Protein AF-A0A948WBG9-F1 (afdb_monomer_lite)

Sequence (35 aa):
MSRKYFGTDGVRGRVGQYPITPDFVLRLGYAAGRV

Foldseek 3Di:
DDDDQQDPVGGDDDCPDPPNDPVNVVVVVVVVPDD

Radius of gyration: 10.41 Å; chains: 1; bounding box: 27×19×21 Å

Secondary structure (DSSP, 8-state):
------BTTBS---TTSTTSSHHHHHHHHHHHH--

Structure (mmCIF, N/CA/C/O backbone):
data_AF-A0A948WBG9-F1
#
_entry.id   AF-A0A948WBG9-F1
#
loop_
_atom_site.group_PDB
_atom_site.id
_atom_site.type_symbol
_atom_site.label_atom_id
_atom_site.label_alt_id
_atom_site.label_comp_id
_atom_site.label_asym_id
_atom_site.label_entity_id
_atom_site.label_seq_id
_atom_site.pdbx_PDB_ins_code
_atom_site.Cartn_x
_atom_site.Cartn_y
_atom_site.Cartn_z
_atom_site.occupancy
_atom_site.B_iso_or_equiv
_atom_site.auth_seq_id
_atom_site.auth_comp_id
_atom_site.auth_asym_id
_atom_site.auth_atom_id
_atom_site.pdbx_PDB_model_num
ATOM 1 N N . MET A 1 1 ? -18.056 -12.651 -0.932 1.00 58.12 1 MET A N 1
ATOM 2 C CA . MET A 1 1 ? -17.878 -11.274 -1.446 1.00 58.12 1 MET A CA 1
ATOM 3 C C . MET A 1 1 ? -16.380 -10.988 -1.451 1.00 58.12 1 MET A C 1
ATOM 5 O O . MET A 1 1 ? -15.783 -11.002 -0.381 1.00 58.12 1 MET A O 1
ATOM 9 N N . SER A 1 2 ? -15.734 -10.881 -2.615 1.00 66.88 2 SER A N 1
ATOM 10 C CA . SER A 1 2 ? -14.293 -10.595 -2.667 1.00 66.88 2 SER A CA 1
ATOM 11 C C . SER A 1 2 ? -14.033 -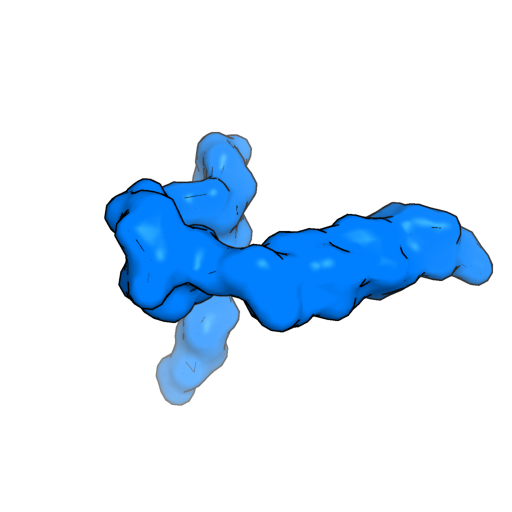9.177 -2.154 1.00 66.88 2 SER A C 1
ATOM 13 O O . SER A 1 2 ? -14.770 -8.242 -2.470 1.00 66.88 2 SER A O 1
ATOM 15 N N . ARG A 1 3 ? -13.012 -9.011 -1.308 1.00 73.56 3 ARG A N 1
ATOM 16 C CA . ARG A 1 3 ? -12.603 -7.689 -0.820 1.00 73.56 3 ARG A CA 1
ATOM 17 C C . ARG A 1 3 ? -12.073 -6.874 -2.003 1.00 73.56 3 ARG A C 1
ATOM 19 O O . ARG A 1 3 ? -11.103 -7.274 -2.641 1.00 73.56 3 ARG A O 1
ATOM 26 N N . LYS A 1 4 ? -12.725 -5.748 -2.305 1.00 82.88 4 LYS A N 1
ATOM 27 C CA . LYS A 1 4 ? -12.378 -4.874 -3.432 1.00 82.88 4 LYS A CA 1
ATOM 28 C C . LYS A 1 4 ? -11.511 -3.717 -2.931 1.00 82.88 4 LYS A C 1
ATOM 30 O O . LYS A 1 4 ? -12.029 -2.698 -2.493 1.00 82.88 4 LYS A O 1
ATOM 35 N N . TYR A 1 5 ? -10.194 -3.914 -2.940 1.00 88.81 5 TYR A N 1
ATOM 36 C CA . TYR A 1 5 ? -9.232 -2.896 -2.495 1.00 88.81 5 TYR A CA 1
ATOM 37 C C . TYR A 1 5 ? -8.877 -1.892 -3.586 1.00 88.81 5 TYR A C 1
ATOM 39 O O . TYR A 1 5 ? -8.692 -0.717 -3.293 1.00 88.81 5 TYR A O 1
ATOM 47 N N . PHE A 1 6 ? -8.796 -2.355 -4.832 1.00 93.31 6 PHE A N 1
ATOM 48 C CA . PHE A 1 6 ? -8.380 -1.545 -5.968 1.00 93.31 6 PHE A CA 1
ATOM 49 C C . PHE A 1 6 ? -9.598 -1.071 -6.761 1.00 93.31 6 PHE A C 1
ATOM 51 O O . PHE A 1 6 ? -10.361 -1.882 -7.295 1.00 93.31 6 PHE A O 1
ATOM 58 N N . GLY A 1 7 ? -9.783 0.248 -6.810 1.00 90.31 7 GLY A N 1
ATOM 59 C CA . GLY A 1 7 ? -10.626 0.923 -7.795 1.00 90.31 7 GLY A CA 1
ATOM 60 C C . GLY A 1 7 ? -9.785 1.506 -8.934 1.00 90.31 7 GLY A C 1
ATOM 61 O O . GLY A 1 7 ? -8.592 1.229 -9.032 1.00 90.31 7 GLY A O 1
ATOM 62 N N . THR A 1 8 ? -10.395 2.361 -9.759 1.00 94.25 8 THR A N 1
ATOM 63 C CA . THR A 1 8 ? -9.701 3.093 -10.838 1.00 94.25 8 THR A CA 1
ATOM 64 C C . THR A 1 8 ? -8.495 3.872 -10.321 1.00 94.25 8 THR A C 1
ATOM 66 O O . THR A 1 8 ? -7.439 3.879 -10.939 1.00 94.25 8 THR A O 1
ATOM 69 N N . ASP A 1 9 ? -8.643 4.460 -9.137 1.00 92.56 9 ASP A N 1
ATOM 70 C CA . ASP A 1 9 ? -7.626 5.292 -8.501 1.00 92.56 9 ASP A CA 1
ATOM 71 C C . ASP A 1 9 ? -6.827 4.539 -7.421 1.00 92.56 9 ASP A C 1
ATOM 73 O O . ASP A 1 9 ? -6.299 5.143 -6.485 1.00 92.56 9 ASP A O 1
ATOM 77 N N . GLY A 1 10 ? -6.799 3.206 -7.496 1.00 93.12 10 GLY A N 1
ATOM 78 C CA . GLY A 1 10 ? -6.121 2.356 -6.522 1.00 93.12 10 GLY A CA 1
ATOM 79 C C . GLY A 1 10 ? -6.877 2.217 -5.197 1.00 93.12 10 GLY A C 1
ATOM 80 O O . GLY A 1 10 ? -8.106 2.108 -5.174 1.00 93.12 10 GLY A O 1
ATOM 81 N N . VAL A 1 11 ? -6.124 2.154 -4.095 1.00 94.69 11 VAL A N 1
ATOM 82 C CA . VAL A 1 11 ? -6.643 1.951 -2.733 1.00 94.69 11 VAL A CA 1
ATOM 83 C C . VAL A 1 11 ? -6.880 3.306 -2.059 1.00 94.69 11 VAL A C 1
ATOM 85 O O . VAL A 1 11 ? -5.957 4.109 -1.951 1.00 94.69 11 VAL A O 1
ATOM 88 N N . ARG A 1 12 ? -8.103 3.564 -1.574 1.00 93.81 12 ARG A N 1
ATOM 89 C CA . ARG A 1 12 ? -8.493 4.832 -0.922 1.00 93.81 12 ARG A CA 1
ATOM 90 C C . ARG A 1 12 ? -9.117 4.613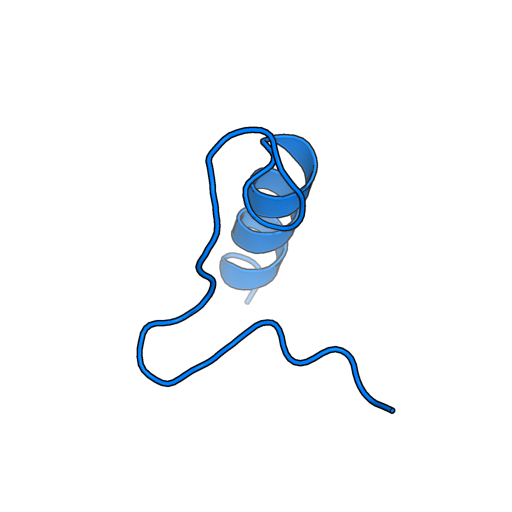 0.458 1.00 93.81 12 ARG A C 1
ATOM 92 O O . ARG A 1 12 ? -9.715 3.573 0.719 1.00 93.81 12 ARG A O 1
ATOM 99 N N . GLY A 1 13 ? -9.002 5.615 1.327 1.00 93.31 13 GLY A N 1
ATOM 100 C CA . GLY A 1 13 ? -9.558 5.619 2.683 1.00 93.31 13 GLY A CA 1
ATOM 101 C C . GLY A 1 13 ? -8.956 6.732 3.543 1.00 93.31 13 GLY A C 1
ATOM 102 O O . GLY A 1 13 ? -8.168 7.542 3.057 1.00 93.31 13 GLY A O 1
ATOM 103 N N . ARG A 1 14 ? -9.324 6.782 4.827 1.00 97.12 14 ARG A N 1
ATOM 104 C CA . ARG A 1 14 ? -8.736 7.726 5.790 1.00 97.12 14 ARG A CA 1
ATOM 105 C C . ARG A 1 14 ? -7.459 7.146 6.386 1.00 97.12 14 ARG A C 1
ATOM 107 O O . ARG A 1 14 ? -7.438 5.974 6.747 1.00 97.12 14 ARG A O 1
ATOM 114 N N . VAL A 1 15 ? -6.429 7.974 6.546 1.00 96.69 15 VAL A N 1
ATOM 115 C CA . VAL A 1 15 ? -5.171 7.571 7.194 1.00 96.69 15 VAL A CA 1
ATOM 116 C C . VAL A 1 15 ? -5.446 7.014 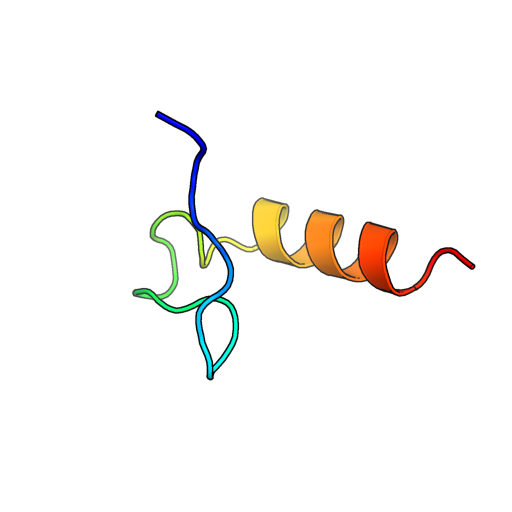8.592 1.00 96.69 15 VAL A C 1
ATOM 118 O O . VAL A 1 15 ? -6.210 7.594 9.360 1.00 96.69 15 VAL A O 1
ATOM 121 N N . GLY A 1 16 ? -4.844 5.867 8.904 1.00 96.75 16 GLY A N 1
ATOM 122 C CA . GLY A 1 16 ? -5.040 5.155 10.167 1.00 96.75 16 GLY A CA 1
ATOM 123 C C . GLY A 1 16 ? -6.272 4.244 10.193 1.00 96.75 16 GLY A C 1
ATOM 124 O O . GLY A 1 16 ? -6.409 3.450 11.119 1.00 96.75 16 GLY A O 1
ATOM 125 N N . GLN A 1 17 ? -7.137 4.293 9.174 1.00 97.25 17 GLN A N 1
ATOM 126 C CA . GLN A 1 17 ? -8.249 3.358 9.005 1.00 97.25 17 GLN A CA 1
ATOM 127 C C . GLN A 1 17 ? -7.927 2.355 7.908 1.00 97.25 17 GLN A C 1
ATOM 129 O O . GLN A 1 17 ? -7.418 2.719 6.852 1.00 97.25 17 GLN A O 1
ATOM 134 N N . TYR A 1 18 ? -8.256 1.085 8.129 1.00 93.88 18 TYR A N 1
ATOM 135 C CA . TYR A 1 18 ? -8.073 0.055 7.114 1.00 93.88 18 TYR A CA 1
ATOM 136 C C . TYR A 1 18 ? -8.846 0.404 5.823 1.00 93.88 18 TYR A C 1
ATOM 138 O O . TYR A 1 18 ? -10.032 0.725 5.920 1.00 93.88 18 TYR A O 1
ATOM 146 N N . PRO A 1 19 ? -8.234 0.326 4.620 1.00 93.62 19 PRO A N 1
ATOM 147 C CA . PRO A 1 19 ? -6.898 -0.210 4.311 1.00 93.62 19 PRO A CA 1
ATOM 148 C C . PRO A 1 19 ? -5.724 0.800 4.322 1.00 93.62 19 PRO A C 1
ATOM 150 O O . PRO A 1 19 ? -4.604 0.418 4.015 1.00 93.62 19 PRO A O 1
ATOM 153 N N . ILE A 1 20 ? -5.908 2.070 4.684 1.00 96.69 20 ILE A N 1
ATOM 154 C CA . ILE A 1 20 ? -4.832 3.084 4.732 1.00 96.69 20 ILE A CA 1
ATOM 155 C C . ILE A 1 20 ? -4.112 3.054 6.093 1.00 96.69 20 ILE A C 1
ATOM 157 O O . ILE A 1 20 ? -4.052 4.042 6.830 1.00 96.69 20 ILE A O 1
ATOM 161 N N . THR A 1 21 ? -3.570 1.886 6.446 1.00 97.69 21 THR A N 1
ATOM 162 C CA . THR A 1 21 ? -2.726 1.690 7.636 1.00 97.69 21 THR A CA 1
ATOM 163 C C . THR A 1 21 ? -1.274 1.414 7.237 1.00 97.69 21 THR A C 1
ATOM 165 O O . THR A 1 21 ? -1.040 0.826 6.178 1.00 97.69 21 THR A O 1
ATOM 168 N N . PRO A 1 22 ? -0.283 1.781 8.076 1.00 97.88 22 PRO A N 1
ATOM 169 C CA . PRO A 1 22 ? 1.126 1.531 7.769 1.00 97.88 22 PRO A CA 1
ATOM 170 C C . PRO A 1 22 ? 1.446 0.058 7.471 1.00 97.88 22 PRO A C 1
ATOM 172 O O . PRO A 1 22 ? 2.100 -0.225 6.474 1.00 97.88 22 PRO A O 1
ATOM 175 N N . ASP A 1 23 ? 0.936 -0.884 8.276 1.00 97.75 23 ASP A N 1
ATOM 176 C CA . ASP A 1 23 ? 1.155 -2.328 8.065 1.00 97.75 23 ASP A CA 1
ATOM 177 C C . ASP A 1 23 ? 0.596 -2.809 6.716 1.00 97.75 23 ASP A C 1
ATOM 179 O O . ASP A 1 23 ? 1.274 -3.533 5.986 1.00 97.75 23 ASP A O 1
ATOM 183 N N . PHE A 1 24 ? -0.607 -2.362 6.340 1.00 96.31 24 PHE A N 1
ATOM 184 C CA . PHE A 1 24 ?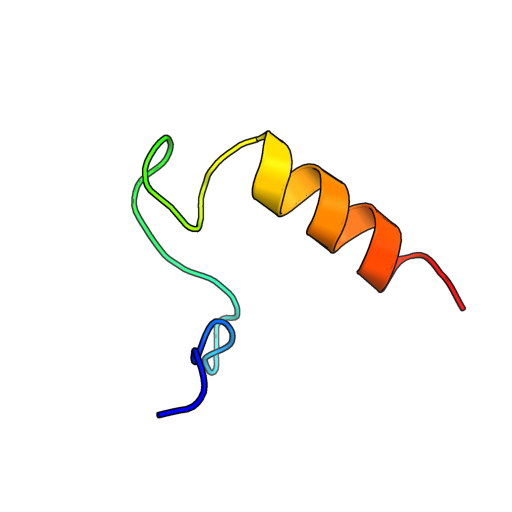 -1.197 -2.742 5.060 1.00 96.31 24 PHE A CA 1
ATOM 185 C C . PHE A 1 24 ? -0.382 -2.200 3.883 1.00 96.31 24 PHE A C 1
ATOM 187 O O . PHE A 1 24 ? -0.057 -2.952 2.965 1.00 96.31 24 PHE A O 1
ATOM 194 N N . VAL A 1 25 ? -0.031 -0.910 3.912 1.00 96.31 25 VAL A N 1
ATOM 195 C CA . VAL A 1 25 ? 0.702 -0.261 2.816 1.00 96.31 25 VAL A CA 1
ATOM 196 C C . VAL A 1 25 ? 2.121 -0.825 2.689 1.00 96.31 25 VAL A C 1
ATOM 198 O O . VAL A 1 25 ? 2.588 -1.028 1.571 1.00 96.31 25 VAL A O 1
ATOM 201 N N . LEU A 1 26 ? 2.779 -1.170 3.803 1.00 97.19 26 LEU A N 1
ATOM 202 C CA . LEU A 1 26 ? 4.094 -1.817 3.791 1.00 97.19 26 LEU A CA 1
ATOM 203 C C . LEU A 1 26 ? 4.048 -3.180 3.084 1.00 97.19 26 LEU A C 1
ATOM 205 O O . LEU A 1 26 ? 4.856 -3.452 2.195 1.00 97.19 26 LEU A O 1
ATOM 209 N N . ARG A 1 27 ? 3.072 -4.025 3.437 1.00 96.00 27 ARG A N 1
ATOM 210 C CA . ARG A 1 27 ? 2.874 -5.334 2.791 1.00 96.00 27 ARG A CA 1
ATOM 211 C C . ARG A 1 27 ? 2.501 -5.191 1.320 1.00 96.00 27 ARG A C 1
ATOM 213 O O . ARG A 1 27 ? 2.983 -5.963 0.495 1.00 96.00 27 ARG A O 1
ATOM 220 N N . LEU A 1 28 ? 1.666 -4.204 0.993 1.00 94.88 28 LEU A N 1
ATOM 221 C CA . LEU A 1 28 ? 1.288 -3.898 -0.382 1.00 94.88 28 LEU A CA 1
ATOM 222 C C . LEU A 1 28 ? 2.511 -3.503 -1.219 1.00 94.88 28 LEU A C 1
ATOM 224 O O . LEU A 1 28 ? 2.685 -4.033 -2.311 1.00 94.88 28 LEU A O 1
ATOM 228 N N . GLY A 1 29 ? 3.374 -2.625 -0.703 1.00 96.00 29 GLY A N 1
ATOM 229 C CA . GLY A 1 29 ? 4.605 -2.218 -1.383 1.00 96.00 29 GLY A CA 1
ATOM 230 C C . GLY A 1 29 ? 5.563 -3.387 -1.612 1.00 96.00 29 GLY A C 1
ATOM 231 O O . GLY A 1 29 ? 6.076 -3.551 -2.716 1.00 96.00 29 GLY A O 1
ATOM 232 N N . TYR A 1 30 ? 5.738 -4.253 -0.608 1.00 97.25 30 TYR A N 1
ATOM 233 C CA . TYR A 1 30 ? 6.538 -5.472 -0.752 1.00 97.25 30 TYR A CA 1
ATOM 234 C C . TYR A 1 30 ? 5.980 -6.408 -1.835 1.00 97.25 30 TYR A C 1
ATOM 236 O O . TYR A 1 30 ? 6.735 -6.910 -2.663 1.00 97.25 30 TYR A O 1
ATOM 244 N N . ALA A 1 31 ? 4.660 -6.618 -1.857 1.00 94.88 31 ALA A N 1
ATOM 245 C CA . ALA A 1 31 ? 4.014 -7.441 -2.874 1.00 94.88 31 ALA A CA 1
ATOM 246 C C . ALA A 1 31 ? 4.133 -6.832 -4.280 1.00 94.88 31 ALA A C 1
ATOM 248 O O . ALA A 1 31 ? 4.366 -7.563 -5.233 1.00 94.88 31 ALA A O 1
ATOM 249 N N . ALA A 1 32 ? 4.004 -5.509 -4.408 1.00 94.62 32 ALA A N 1
ATOM 250 C CA . ALA A 1 32 ? 4.112 -4.812 -5.688 1.00 94.62 32 ALA A CA 1
ATOM 251 C C . ALA A 1 32 ? 5.546 -4.788 -6.245 1.00 94.62 32 ALA A C 1
ATOM 253 O O . ALA A 1 32 ? 5.726 -4.787 -7.458 1.00 94.62 32 ALA A O 1
ATOM 254 N N . GLY A 1 33 ? 6.560 -4.753 -5.374 1.00 94.69 33 GLY A N 1
ATOM 255 C CA . GLY A 1 33 ? 7.973 -4.734 -5.767 1.00 94.69 33 GLY A CA 1
ATOM 256 C C . GLY A 1 33 ? 8.593 -6.112 -6.017 1.00 94.69 33 GLY A C 1
ATOM 257 O O . GLY A 1 33 ? 9.723 -6.188 -6.498 1.00 94.69 33 GLY A O 1
ATOM 258 N N . ARG A 1 34 ? 7.895 -7.200 -5.682 1.00 87.38 34 ARG A N 1
ATOM 259 C CA . ARG A 1 34 ? 8.359 -8.566 -5.933 1.00 87.38 34 ARG A CA 1
ATOM 260 C C . ARG A 1 34 ? 7.980 -8.977 -7.362 1.00 87.38 34 ARG A C 1
ATOM 262 O O . ARG A 1 34 ? 6.808 -9.243 -7.615 1.00 87.38 34 ARG A O 1
ATOM 269 N N . VAL A 1 35 ? 8.970 -9.006 -8.261 1.00 65.19 35 VAL A N 1
ATOM 270 C CA . VAL A 1 35 ? 8.865 -9.565 -9.628 1.00 65.19 35 VAL A CA 1
ATOM 271 C C . VAL A 1 35 ? 9.084 -11.071 -9.656 1.00 65.19 35 VAL A C 1
ATOM 273 O O . VAL A 1 35 ? 9.882 -11.568 -8.827 1.00 65.19 35 VAL A O 1
#

pLDDT: mean 91.19, std 9.76, range [58.12, 97.88]

=== Feature glossary ===
A reading guide for the features in this record.

Start from the sequence.

  · Sequence gives the chain of amino acids in standard one-letter code (A=alanine, C=cysteine, …, Y=tyrosine), read N→C. It is the only feature that is directly encoded by the gene; all structural features are derived from the folded form of this sequence.

Fold it, and you get atomic coordinates and the backbone conformation that goes with them.

  · Structure coordinates are given as an mmCIF _atom_site loop: one row per atom with element, residue name, chain id, sequence number, and x/y/z position in Å. Only the four main-chain atoms per residue are included here; side chains are omitted to keep the record compact.

  · Backbone dihedral angles. 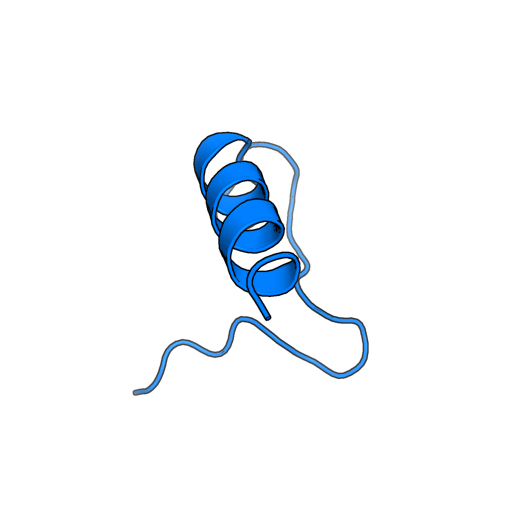Every residue except chain termini has a φ (preceding-C → N → Cα → C) and a ψ (N → Cα → C → next-N). They are reported in degrees following the IUPAC sign convention. Secondary structure is essentially a statement about which (φ, ψ) basin each residue occupies.

  · Eight-state secondary structure (DSSP): H is the canonical α-helix, G the tighter 3₁₀-helix, I the wider π-helix; E/B are β-structure, T and S are turns and bends, and '-' is everything else. DSSP derives these from the pattern of main-chain N–H···O=C hydrogen bonds, not from the sequence.

  · SS3 is a coarse helix/strand/coil call (letters a/b/c) made by the P-SEA algorithm from inter-Cα distances and dihedrals. It is less detailed than DSSP but needs only Cα positions.

Summarize the fold with a handful of shape descriptors and a per-residue structural alphabet.

  · Radius of gyration (Rg) is the root-mean-square distance of Cα atoms from their centroid — a single number for overall size and compactness. A globular domain of N residues has Rg ≈ 2.2·N^0.38 Å; an extended or disordered chain has a much larger Rg. The Cα contact count is the number of residue pairs whose Cα atoms are within 8 Å and are more than four positions apart in sequence — a standard proxy for tertiary packing density. The bounding box is the smallest axis-aligned box enclosing all Cα atoms.

  · 3Di is Foldseek's structural alphabet. Each residue is assigned one of twenty discrete states based on how its Cα sits relative to its spatial (not sequential) neighbors. Aligning 3Di strings finds structural homologs roughly as well as full 3D superposition, but orders of magnitude faster.

  · Solvent-accessible surface area (SASA) is the area in Å² traced out by the centre of a 1.4 Å probe sphere (a water molecule) rolled over the protein's van der Waals surface (Shrake–Rupley / Lee–Richards construction). Buried residues have near-zero SASA; fully exposed residues can exceed 200 Å². The total SASA scales roughly with the number of surface residues.

Ask how reliable the model is.

  · For AlphaFold models, the B-factor field carries pLDDT — the model's own estimate of local accuracy on a 0–100 scale. Regions with pLDDT<50 should be treated as essentially unmodeled; they often correspond to intrinsically disordered segments.

  · For experimental (PDB) structures, the B-factor (temperature factor) quantifies the positional spread of each atom in the crystal — a combination of thermal vibration and static disorder — in units of Å². High B-factors mark flexible loops or poorly resolved regions; low B-factors mark the rigid, well-ordered core.

  · Predicted Aligned Error (PAE) is an AlphaFold confidence matrix: entry (i, j) is the expected error in the position of residue j, in ångströms, when the prediction is superimposed on the true structure at residue i. Low PAE within a block of residues means that block is internally rigid and well-predicted; high PAE between two blocks means their relative placement is uncertain even if each block individually is confident.

Place it in context: what it resembles, what it is annotated as, and how it looks.

  · Structural nearest neighbors (via Foldseek easy-search vs the PDB). Reported per hit: target PDB id, E-value, and alignment TM-score. A TM-score above ~0.5 is the conventional threshold for 'same fold'.

  · Functional annotations link the protein to curated databases. InterPro entries identify conserved domains and families by matching the sequence against member-database signatures (Pfam, PROSITE, CDD, …). Gene Ontology (GO) terms describe molecular function, biological process, and cellular component in a controlled vocabulary. CATH places the structure in a hierarchical fold classification (Class/Architecture/Topology/Homologous-superfamily). The organism is the source species.

  · The contact map is a binary N×N matrix image: pixel (i, j) is dark where Cα_i and Cα_j are within 8 Å and |i−j|>4. Because the |i−j|>4 filter removes local helical contacts, off-diagonal stripes parallel to the main diagonal indicate parallel β-sheets; stripes perpendicular to it indicate antiparallel β-sheets. The Ramachandran plot scatters every residue's (φ, ψ) pair against the sterically allowed regions. The PAE heatmap renders the predicted-aligned-error matrix.

  · Six rendered views show the 3D structure from the faces of a cube — i.e. along ±x, ±y, ±z. Rendering representation 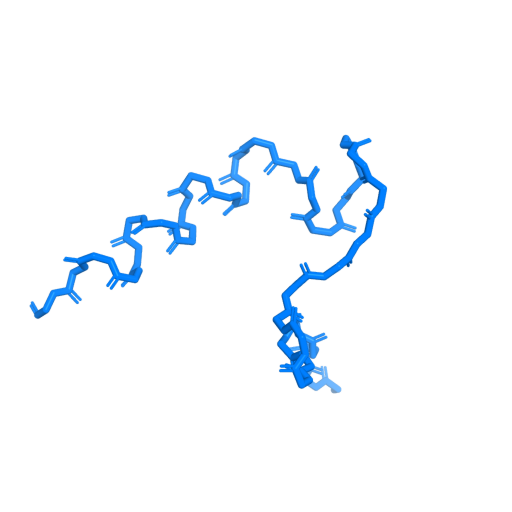is drawn randomly per protein from cartoon (secondary-structure ribbons), sticks (backbone bonds), or molecular surface; coloring is either N→C rainbow (blue at the N-terminus through red at the C-terminus) or one color per chain.